Protein AF-A0A8J3Z1B3-F1 (afdb_monomer)

Sequence (85 aa):
MSVVDDWDTAAQAAEQRGDLHKAIELVGSVAECYSRDPYLHNAHLWHLDLLARAGRLDELASLGESDVHARRRLDRALRDMDRDT

Mean predicted aligned error: 4.18 Å

Radius of gyration: 13.56 Å; Cα contacts (8 Å, |Δi|>4): 89; chains: 1; bounding box: 28×25×43 Å

Solvent-accessible surface area (backbone atoms only — not comparable to full-atom values): 4680 Å² total; per-residue (Å²): 137,78,92,69,73,63,45,65,63,53,19,51,55,26,45,76,71,65,38,47,68,59,18,34,55,45,31,51,75,59,35,28,87,86,48,89,48,66,67,31,27,47,30,27,57,49,29,49,50,43,33,56,76,68,65,41,52,68,60,28,52,62,46,30,76,84,32,71,65,31,33,55,50,39,57,46,50,54,54,55,52,67,70,76,110

Organism: NCBI:txid175570

Foldseek 3Di:
DDPPPPLVVVLVVCVVVVVLVSNLVSLVVQADCPDPPVVNNVSVLVSLVSCLVVVVLVVLVVCVVPHVSSVVSSVVSVVVVVVVD

Nearest PDB structures (foldseek):
  4r7s-assembly1_A  TM=6.489E-01  e=1.490E+00  Parabacteroides merdae ATCC 43184
  2xev-assembly1_A  TM=6.826E-01  e=1.882E+00  Xanthomonas campestris
  6yos-assembly1_A  TM=3.143E-01  e=1.406E+00  Homo sapiens
  7d8p-assembly1_A  TM=3.195E-01  e=2.832E+00  Homo sapiens
  6tl3-assembly1_A-2  TM=3.069E-01  e=5.076E+00  Homo sapiens

Secondary structure (DSSP, 8-state):
------HHHHHHHHHHTT-HHHHHHHHHTT--TT-SSHHHHHHHHHHHHHHHHTT-HHHHHHHTTT-HHHHHHHHHHHHHHHHH-

pLDDT: mean 92.74, std 12.84, range [37.97, 98.62]

Structure (mmCIF, N/CA/C/O backbone):
data_AF-A0A8J3Z1B3-F1
#
_entry.id   AF-A0A8J3Z1B3-F1
#
loop_
_atom_site.group_PDB
_atom_site.id
_atom_site.type_symbol
_atom_site.label_atom_id
_atom_site.label_alt_id
_atom_site.label_comp_id
_atom_site.label_asym_id
_atom_site.label_entity_id
_atom_site.label_seq_id
_atom_site.pdbx_PDB_ins_code
_atom_site.Cartn_x
_atom_site.Cartn_y
_atom_site.Cartn_z
_atom_site.occupancy
_atom_site.B_iso_or_equiv
_atom_site.auth_seq_id
_atom_site.auth_comp_id
_atom_site.auth_asym_id
_atom_site.auth_atom_id
_atom_site.pdbx_PDB_model_num
ATOM 1 N N . MET A 1 1 ? 15.324 -3.024 -26.219 1.00 37.97 1 MET A N 1
ATOM 2 C CA . MET A 1 1 ? 14.306 -2.512 -25.280 1.00 37.97 1 MET A CA 1
ATOM 3 C C . MET A 1 1 ? 13.372 -3.660 -24.978 1.00 37.97 1 MET A C 1
ATOM 5 O O . MET A 1 1 ? 12.597 -4.026 -25.850 1.00 37.97 1 MET A O 1
ATOM 9 N N . SER A 1 2 ? 13.549 -4.313 -23.832 1.00 42.31 2 SER A N 1
ATOM 10 C CA . SER A 1 2 ? 12.627 -5.364 -23.404 1.00 42.31 2 SER A CA 1
ATOM 11 C C . SER A 1 2 ? 11.483 -4.697 -22.658 1.00 42.31 2 SER A C 1
ATOM 13 O O . SER A 1 2 ? 11.740 -3.880 -21.780 1.00 42.31 2 SER A O 1
ATOM 15 N N . VAL A 1 3 ? 10.253 -5.033 -23.034 1.00 46.44 3 VAL A N 1
ATOM 16 C CA . VAL A 1 3 ? 9.014 -4.704 -22.321 1.00 46.44 3 VAL A CA 1
ATOM 17 C C . VAL A 1 3 ? 8.984 -5.553 -21.046 1.00 46.44 3 VAL A C 1
ATOM 19 O O . VAL A 1 3 ? 8.318 -6.576 -20.972 1.00 46.44 3 VAL A O 1
ATOM 22 N N . VAL A 1 4 ? 9.844 -5.217 -20.091 1.00 50.06 4 VAL A N 1
ATOM 23 C CA . VAL A 1 4 ? 9.570 -5.469 -18.679 1.00 50.06 4 VAL A CA 1
ATOM 24 C C . VAL A 1 4 ? 9.085 -4.125 -18.183 1.00 50.06 4 VAL A C 1
ATOM 26 O O . VAL A 1 4 ? 9.851 -3.168 -18.115 1.00 50.06 4 VAL A O 1
ATOM 29 N N . ASP A 1 5 ? 7.767 -4.033 -18.078 1.00 59.25 5 ASP A N 1
ATOM 30 C CA . ASP A 1 5 ? 7.037 -2.810 -17.803 1.00 59.25 5 ASP A CA 1
ATOM 31 C C . ASP A 1 5 ? 7.645 -2.077 -16.604 1.00 59.25 5 ASP A C 1
ATOM 33 O O . ASP A 1 5 ? 7.961 -2.695 -15.586 1.00 59.25 5 ASP A O 1
ATOM 37 N N . ASP A 1 6 ? 7.822 -0.764 -16.751 1.00 84.69 6 ASP A N 1
ATOM 38 C CA . ASP A 1 6 ? 8.326 0.157 -15.726 1.00 84.69 6 ASP A CA 1
ATOM 39 C C . ASP A 1 6 ? 7.249 0.314 -14.637 1.00 84.69 6 ASP A C 1
ATOM 41 O O . ASP A 1 6 ? 6.536 1.319 -14.545 1.00 84.69 6 ASP A O 1
ATOM 45 N N . TRP A 1 7 ? 7.003 -0.782 -13.915 1.00 91.25 7 TRP A N 1
ATOM 46 C CA . TRP A 1 7 ? 5.897 -0.943 -12.979 1.00 91.25 7 TRP A CA 1
ATOM 47 C C . TRP A 1 7 ? 5.981 0.088 -11.857 1.00 91.25 7 TRP A C 1
ATOM 49 O O . TRP A 1 7 ? 4.943 0.536 -11.375 1.00 91.25 7 TRP A O 1
ATOM 59 N N . ASP A 1 8 ? 7.192 0.496 -11.472 1.00 93.00 8 ASP A N 1
ATOM 60 C CA . ASP A 1 8 ? 7.443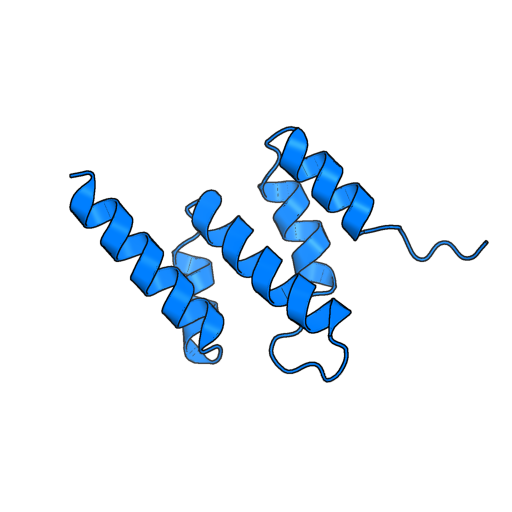 1.504 -10.452 1.00 93.00 8 ASP A CA 1
ATOM 61 C C . ASP A 1 8 ? 7.066 2.896 -10.956 1.00 93.00 8 ASP A C 1
ATOM 63 O O . ASP A 1 8 ? 6.342 3.604 -10.260 1.00 93.00 8 ASP A O 1
ATOM 67 N N . THR A 1 9 ? 7.435 3.270 -12.182 1.00 95.25 9 THR A N 1
ATOM 68 C CA . THR A 1 9 ? 6.986 4.520 -12.813 1.00 95.25 9 THR A CA 1
ATOM 69 C C . THR A 1 9 ? 5.467 4.543 -12.979 1.00 95.25 9 THR A C 1
ATOM 71 O O . THR A 1 9 ? 4.823 5.554 -12.685 1.00 95.25 9 THR A O 1
ATOM 74 N N . ALA A 1 10 ? 4.859 3.432 -13.402 1.00 95.88 10 ALA A N 1
ATOM 75 C CA . ALA A 1 10 ? 3.406 3.323 -13.522 1.00 95.88 10 ALA A CA 1
ATOM 76 C C . ALA A 1 10 ? 2.704 3.423 -12.154 1.00 95.88 10 ALA A C 1
ATOM 78 O O . ALA A 1 10 ? 1.702 4.131 -12.025 1.00 95.88 10 ALA A O 1
ATOM 79 N N . ALA A 1 11 ? 3.243 2.768 -11.125 1.00 97.06 11 ALA A N 1
ATOM 80 C CA . ALA A 1 11 ? 2.722 2.825 -9.764 1.00 97.06 11 ALA A CA 1
ATOM 81 C C . ALA A 1 11 ? 2.881 4.221 -9.148 1.00 97.06 11 ALA A C 1
ATOM 83 O O . ALA A 1 11 ? 1.933 4.731 -8.554 1.00 97.06 11 ALA A O 1
ATOM 84 N N . GLN A 1 12 ? 4.021 4.884 -9.361 1.00 96.81 12 GLN A N 1
ATOM 85 C CA . GLN A 1 12 ? 4.241 6.270 -8.941 1.00 96.81 12 GLN A CA 1
ATOM 86 C C . GLN A 1 12 ? 3.250 7.213 -9.625 1.00 96.81 12 GLN A C 1
ATOM 88 O O . GLN A 1 12 ? 2.671 8.080 -8.974 1.00 96.81 12 GLN A O 1
ATOM 93 N N . ALA A 1 13 ? 3.013 7.037 -10.927 1.00 97.62 13 ALA A N 1
ATOM 94 C CA . ALA A 1 13 ? 2.042 7.843 -11.658 1.00 97.62 13 ALA A CA 1
ATOM 95 C C . ALA A 1 13 ? 0.608 7.632 -11.141 1.00 97.62 13 ALA A C 1
ATOM 97 O O . ALA A 1 13 ? -0.152 8.597 -11.045 1.00 97.62 13 ALA A O 1
ATOM 98 N N . ALA A 1 14 ? 0.232 6.396 -10.796 1.00 97.94 14 ALA A N 1
ATOM 99 C CA . ALA A 1 14 ? -1.057 6.095 -10.177 1.00 97.94 14 ALA A CA 1
ATOM 100 C C . ALA A 1 14 ? -1.179 6.746 -8.790 1.00 97.94 14 ALA A C 1
ATOM 102 O O . ALA A 1 14 ? -2.152 7.451 -8.521 1.00 97.94 14 ALA A O 1
ATOM 103 N N . GLU A 1 15 ? -0.151 6.604 -7.951 1.00 97.44 15 GLU A N 1
ATOM 104 C CA . GLU A 1 15 ? -0.107 7.194 -6.615 1.00 97.44 15 GLU A CA 1
ATOM 105 C C . GLU A 1 15 ? -0.221 8.726 -6.656 1.00 97.44 15 GLU A C 1
ATOM 107 O O . GLU A 1 15 ? -1.031 9.303 -5.931 1.00 97.44 15 GLU A O 1
ATOM 112 N N . GLN A 1 16 ? 0.522 9.394 -7.545 1.00 97.25 16 GLN A N 1
ATOM 113 C CA . GLN A 1 16 ? 0.473 10.854 -7.720 1.00 97.25 16 GLN A CA 1
ATOM 114 C C . GLN A 1 16 ? -0.908 11.358 -8.154 1.00 97.25 16 GLN A C 1
ATOM 116 O O . GLN A 1 16 ? -1.284 12.486 -7.840 1.00 97.25 16 GLN A O 1
ATOM 121 N N . ARG A 1 17 ? -1.675 10.530 -8.871 1.00 97.62 17 ARG A N 1
ATOM 122 C CA . ARG A 1 17 ? -3.057 10.832 -9.274 1.00 97.62 17 ARG A CA 1
ATOM 123 C C . ARG A 1 17 ? -4.082 10.509 -8.184 1.00 97.62 17 ARG A C 1
ATOM 125 O O . ARG A 1 17 ? -5.262 10.782 -8.381 1.00 97.62 17 ARG A O 1
ATOM 132 N N . GLY A 1 18 ? -3.653 9.934 -7.061 1.00 97.25 18 GLY A N 1
ATOM 133 C CA . GLY A 1 18 ? -4.530 9.458 -5.993 1.00 97.25 18 GLY A CA 1
ATOM 134 C C . GLY A 1 18 ? -5.195 8.110 -6.284 1.00 97.25 18 GLY A C 1
ATOM 135 O O . GLY A 1 18 ? -6.038 7.676 -5.503 1.00 97.25 18 GLY A O 1
ATOM 136 N N . ASP A 1 19 ? -4.817 7.421 -7.366 1.00 98.12 19 ASP A N 1
ATOM 137 C CA . ASP A 1 19 ? -5.311 6.079 -7.682 1.00 98.12 19 ASP A CA 1
ATOM 138 C C . ASP A 1 19 ? -4.531 5.030 -6.881 1.00 98.12 19 ASP A C 1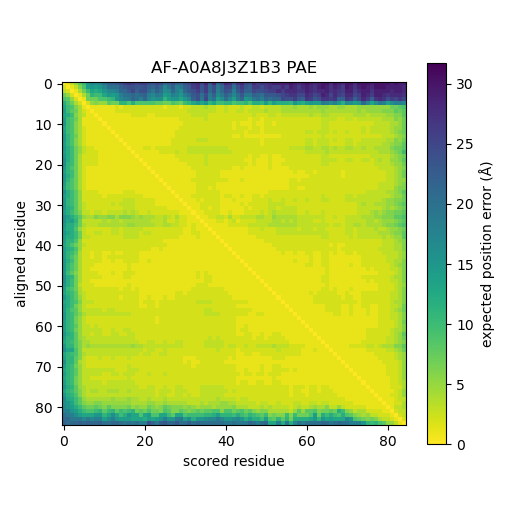
ATOM 140 O O . ASP A 1 19 ? -3.677 4.294 -7.385 1.00 98.12 19 ASP A O 1
ATOM 144 N N . LEU A 1 20 ? -4.810 5.003 -5.577 1.00 97.88 20 LEU A N 1
ATOM 145 C CA . LEU A 1 20 ? -4.157 4.082 -4.654 1.00 97.88 20 LEU A CA 1
ATOM 146 C C . LEU A 1 20 ? -4.476 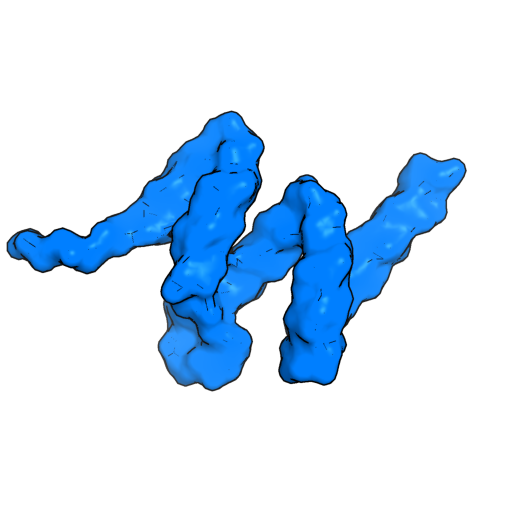2.625 -4.995 1.00 97.88 20 LEU A C 1
ATOM 148 O O . LEU A 1 20 ? -3.617 1.772 -4.812 1.00 97.88 20 LEU A O 1
ATOM 152 N N . HIS A 1 21 ? -5.666 2.325 -5.527 1.00 97.94 21 HIS A N 1
ATOM 153 C CA . HIS A 1 21 ? -6.018 0.962 -5.926 1.00 97.94 21 HIS A CA 1
ATOM 154 C C . HIS A 1 21 ? -5.090 0.456 -7.032 1.00 97.94 21 HIS A C 1
ATOM 156 O O . HIS A 1 21 ? -4.519 -0.629 -6.902 1.00 97.94 21 HIS A O 1
ATOM 162 N N . LYS A 1 22 ? -4.877 1.266 -8.078 1.00 97.88 22 LYS A N 1
ATOM 163 C CA . LYS A 1 22 ? -3.979 0.887 -9.166 1.00 97.88 22 LYS A CA 1
ATOM 164 C C . LYS A 1 22 ? -2.525 0.802 -8.714 1.00 97.88 22 LYS A C 1
ATOM 166 O O . LYS A 1 22 ? -1.823 -0.123 -9.117 1.00 97.88 22 LYS A O 1
ATOM 171 N N . ALA A 1 23 ? -2.081 1.727 -7.862 1.00 98.31 23 ALA A N 1
ATOM 172 C CA . ALA A 1 23 ? -0.745 1.664 -7.277 1.00 98.31 23 ALA A CA 1
ATOM 173 C C . ALA A 1 23 ? -0.551 0.362 -6.475 1.00 98.31 23 ALA A C 1
ATOM 175 O O . ALA A 1 23 ? 0.443 -0.330 -6.669 1.00 98.31 23 ALA A O 1
ATOM 176 N N . ILE A 1 24 ? -1.526 -0.024 -5.644 1.00 98.44 24 ILE A N 1
ATOM 177 C CA . ILE A 1 24 ? -1.486 -1.272 -4.868 1.00 98.44 24 ILE A CA 1
ATOM 178 C C . ILE A 1 24 ? -1.363 -2.493 -5.782 1.00 98.44 24 ILE A C 1
ATOM 180 O O . ILE A 1 24 ? -0.514 -3.342 -5.533 1.00 98.44 24 ILE A O 1
ATOM 184 N N . GLU A 1 25 ? -2.173 -2.577 -6.841 1.00 97.94 25 GLU A N 1
ATOM 185 C CA . GLU A 1 25 ? -2.130 -3.695 -7.793 1.00 97.94 25 GLU A CA 1
ATOM 186 C C . GLU A 1 25 ? -0.746 -3.828 -8.448 1.00 97.94 25 GLU A C 1
ATOM 188 O O . GLU A 1 25 ? -0.171 -4.917 -8.487 1.00 97.94 25 GLU A O 1
ATOM 193 N N . LEU A 1 26 ? -0.190 -2.711 -8.927 1.00 97.75 26 LEU A N 1
ATOM 194 C CA . LEU A 1 26 ? 1.095 -2.690 -9.624 1.00 97.75 26 LEU A CA 1
ATOM 195 C C . LEU A 1 26 ? 2.251 -3.071 -8.694 1.00 97.75 26 LEU A C 1
ATOM 197 O O . LEU A 1 26 ? 3.012 -3.982 -9.013 1.00 97.75 26 LEU A O 1
ATOM 201 N N . VAL A 1 27 ? 2.361 -2.426 -7.529 1.00 97.88 27 VAL A N 1
ATOM 202 C CA . VAL A 1 27 ? 3.449 -2.699 -6.576 1.00 97.88 27 VAL A CA 1
ATOM 203 C C . VAL A 1 27 ? 3.303 -4.097 -5.967 1.00 97.88 27 VAL A C 1
ATOM 205 O O . VAL A 1 27 ? 4.285 -4.824 -5.833 1.00 97.88 27 VAL A O 1
ATOM 208 N N . GLY A 1 28 ? 2.076 -4.511 -5.638 1.00 96.75 28 GLY A N 1
ATOM 209 C CA . GLY A 1 28 ? 1.786 -5.827 -5.066 1.00 96.75 28 GLY A CA 1
ATOM 210 C C . GLY A 1 28 ? 2.170 -6.989 -5.986 1.00 96.75 28 GLY A C 1
ATOM 211 O O . GLY A 1 28 ? 2.528 -8.054 -5.494 1.00 96.75 28 GLY A O 1
ATOM 212 N N . SER A 1 29 ? 2.165 -6.778 -7.307 1.00 96.38 29 SER A N 1
ATOM 213 C CA . SER A 1 29 ? 2.528 -7.810 -8.291 1.00 96.38 29 SER A CA 1
ATOM 214 C C . SER A 1 29 ? 4.008 -8.217 -8.270 1.00 96.38 29 SER A C 1
ATOM 2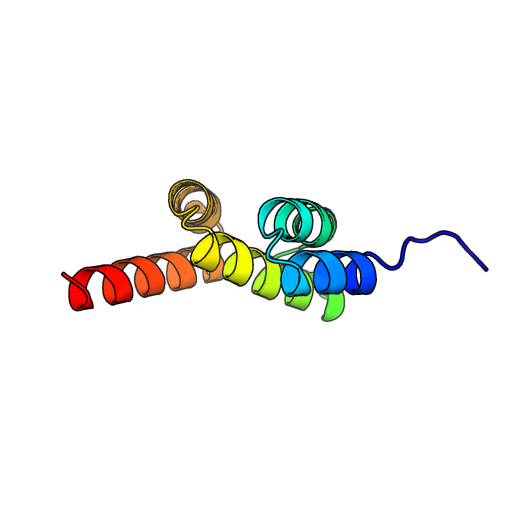16 O O . SER A 1 29 ? 4.342 -9.315 -8.714 1.00 96.38 29 SER A O 1
ATOM 218 N N . VAL A 1 30 ? 4.883 -7.360 -7.735 1.00 96.12 30 VAL A N 1
ATOM 219 C CA . VAL A 1 30 ? 6.337 -7.591 -7.645 1.00 96.12 30 VAL A CA 1
ATOM 220 C C . VAL A 1 30 ? 6.853 -7.638 -6.202 1.00 96.12 30 VAL A C 1
ATOM 222 O O . VAL A 1 30 ? 8.014 -7.956 -5.960 1.00 96.12 30 VAL A O 1
ATOM 225 N N . ALA A 1 31 ? 6.013 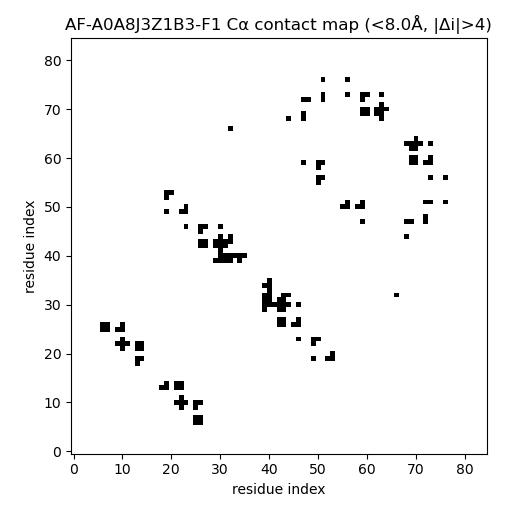-7.277 -5.234 1.00 96.06 31 ALA A N 1
ATOM 226 C CA . ALA A 1 31 ? 6.381 -7.158 -3.834 1.00 96.06 31 ALA A CA 1
ATOM 227 C C . ALA A 1 31 ? 6.739 -8.512 -3.207 1.00 96.06 31 ALA A C 1
ATOM 229 O O . ALA A 1 31 ? 5.924 -9.432 -3.167 1.00 96.06 31 ALA A O 1
ATOM 230 N N . GLU A 1 32 ? 7.918 -8.593 -2.588 1.00 96.25 32 GLU A N 1
ATOM 231 C CA . GLU A 1 32 ? 8.364 -9.788 -1.872 1.00 96.25 32 GLU A CA 1
ATOM 232 C C . GLU A 1 32 ? 8.918 -9.454 -0.478 1.00 96.25 32 GLU A C 1
ATOM 234 O O . GLU A 1 32 ? 9.943 -8.787 -0.333 1.00 96.25 32 GLU A O 1
ATOM 239 N N . CYS A 1 33 ? 8.275 -9.978 0.572 1.00 95.62 33 CYS A N 1
ATOM 240 C CA . CYS A 1 33 ? 8.637 -9.689 1.965 1.00 95.62 33 CYS A CA 1
ATOM 241 C C . CYS A 1 33 ? 10.083 -10.072 2.321 1.00 95.62 33 CYS A C 1
ATOM 243 O O . CYS A 1 33 ? 10.805 -9.271 2.906 1.00 95.62 33 CYS A O 1
ATOM 245 N N . TYR A 1 34 ? 10.532 -11.277 1.964 1.00 92.19 34 TYR A N 1
ATOM 246 C CA . TYR A 1 34 ? 11.857 -11.795 2.343 1.00 92.19 34 TYR A CA 1
ATOM 247 C C . TYR A 1 34 ? 12.819 -11.924 1.157 1.00 92.19 34 TYR A C 1
ATOM 249 O O . TYR A 1 34 ? 13.707 -12.782 1.162 1.00 92.19 34 TYR A O 1
ATOM 257 N N . SER A 1 35 ? 12.650 -11.085 0.131 1.00 94.19 35 SER A N 1
ATOM 258 C CA . SER A 1 35 ? 13.538 -11.112 -1.027 1.00 94.19 35 SER A CA 1
ATOM 259 C C . SER A 1 35 ? 14.957 -10.694 -0.659 1.00 94.19 35 SER A C 1
ATOM 261 O O . SER A 1 35 ? 15.179 -9.794 0.152 1.00 94.19 35 SER A O 1
ATOM 263 N N . ARG A 1 36 ? 15.939 -11.336 -1.297 1.00 96.25 36 ARG A N 1
ATOM 264 C CA . ARG A 1 36 ? 17.332 -10.863 -1.269 1.00 96.25 36 ARG A CA 1
ATOM 265 C C . ARG A 1 36 ? 17.555 -9.706 -2.235 1.00 96.25 36 ARG A C 1
ATOM 267 O O . ARG A 1 36 ? 18.580 -9.038 -2.130 1.00 96.25 36 ARG A O 1
ATOM 274 N N . ASP A 1 37 ? 16.625 -9.498 -3.165 1.00 96.31 37 ASP A N 1
ATOM 275 C CA . ASP A 1 37 ? 16.629 -8.335 -4.030 1.00 96.31 37 ASP A CA 1
ATOM 276 C C . ASP A 1 37 ? 16.091 -7.121 -3.247 1.00 96.31 37 ASP A C 1
ATOM 278 O O . ASP A 1 37 ? 14.917 -7.111 -2.853 1.00 96.31 37 ASP A O 1
ATOM 282 N N . PRO A 1 38 ? 16.923 -6.091 -2.997 1.00 94.44 38 PRO A N 1
ATOM 283 C CA . PRO A 1 38 ? 16.480 -4.904 -2.279 1.00 94.44 38 PRO A CA 1
ATOM 284 C C . PRO A 1 38 ? 15.354 -4.161 -3.007 1.00 94.44 38 PRO A C 1
ATOM 286 O O . PRO A 1 38 ? 14.561 -3.491 -2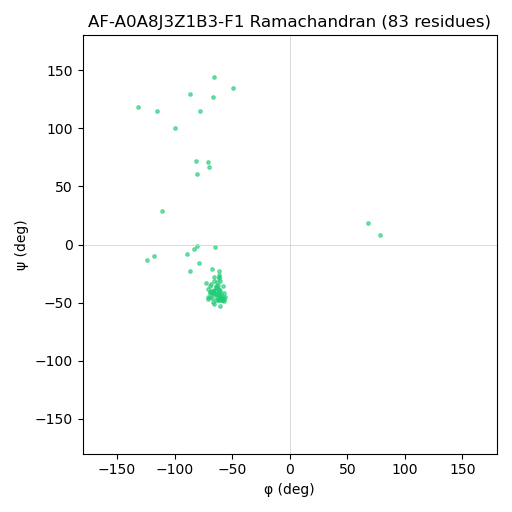.353 1.00 94.44 38 PRO A O 1
ATOM 289 N N . TYR A 1 39 ? 15.250 -4.274 -4.332 1.00 94.31 39 TYR A N 1
ATOM 290 C CA . TYR A 1 39 ? 14.196 -3.627 -5.105 1.00 94.31 39 TYR A CA 1
ATOM 291 C C . TYR A 1 39 ? 12.827 -4.266 -4.832 1.00 94.31 39 TYR A C 1
ATOM 293 O O . TYR A 1 39 ? 11.873 -3.552 -4.523 1.00 94.31 39 TYR A O 1
ATOM 301 N N . LEU A 1 40 ? 12.748 -5.601 -4.821 1.00 95.69 40 LEU A N 1
ATOM 302 C CA . LEU A 1 40 ? 11.509 -6.333 -4.518 1.00 95.69 40 LEU A CA 1
ATOM 303 C C . LEU A 1 40 ? 11.103 -6.202 -3.043 1.00 95.69 40 LEU A C 1
ATOM 305 O O . LEU A 1 40 ? 9.916 -6.073 -2.728 1.00 95.69 40 LEU A O 1
ATOM 309 N N . HIS A 1 41 ? 12.081 -6.163 -2.130 1.00 97.19 41 HIS A N 1
ATOM 310 C CA . HIS A 1 41 ? 11.807 -5.888 -0.718 1.00 97.19 41 HIS A CA 1
ATOM 311 C C . HIS A 1 41 ? 11.305 -4.451 -0.499 1.00 97.19 41 HIS A C 1
ATOM 313 O O . HIS A 1 41 ? 10.355 -4.228 0.251 1.00 97.19 41 HIS A O 1
ATOM 319 N N . ASN A 1 42 ? 11.878 -3.461 -1.188 1.00 97.19 42 ASN A N 1
ATOM 320 C CA . ASN A 1 42 ? 11.386 -2.084 -1.117 1.00 97.19 42 ASN A CA 1
ATOM 321 C C . ASN A 1 42 ? 9.979 -1.948 -1.712 1.00 97.19 42 ASN A C 1
ATOM 323 O O . ASN A 1 42 ? 9.145 -1.255 -1.128 1.00 97.19 42 ASN A O 1
ATOM 327 N N . ALA A 1 43 ? 9.689 -2.644 -2.817 1.00 97.62 43 ALA A N 1
ATOM 328 C CA . ALA A 1 43 ? 8.339 -2.729 -3.368 1.00 97.62 43 ALA A CA 1
ATOM 329 C C . ALA A 1 43 ? 7.356 -3.279 -2.325 1.00 97.62 43 ALA A C 1
ATOM 331 O O . ALA A 1 43 ? 6.276 -2.732 -2.134 1.00 97.62 43 ALA A O 1
ATOM 332 N N . HIS A 1 44 ? 7.758 -4.294 -1.560 1.00 98.19 44 HIS A N 1
ATOM 333 C CA . HIS A 1 44 ? 6.943 -4.809 -0.468 1.00 98.19 44 HIS A CA 1
ATOM 334 C C . HIS A 1 44 ? 6.659 -3.769 0.625 1.00 98.19 44 HIS A C 1
ATOM 336 O O . HIS A 1 44 ? 5.501 -3.582 0.999 1.00 98.19 44 HIS A O 1
ATOM 342 N N . LEU A 1 45 ? 7.667 -3.032 1.095 1.00 98.31 45 LEU A N 1
ATOM 343 C CA . LEU A 1 45 ? 7.446 -1.968 2.082 1.00 98.31 45 LEU A CA 1
ATOM 344 C C . LEU A 1 45 ? 6.519 -0.864 1.547 1.00 98.31 45 LEU A C 1
ATOM 346 O O . LEU A 1 45 ? 5.665 -0.365 2.284 1.00 98.31 45 LEU A O 1
ATOM 350 N N . TRP A 1 46 ? 6.654 -0.518 0.266 1.00 98.19 46 TRP A N 1
ATOM 351 C CA . TRP A 1 46 ? 5.785 0.448 -0.404 1.00 98.19 46 TRP A CA 1
ATOM 352 C C . TRP A 1 46 ? 4.347 -0.065 -0.543 1.00 98.19 46 TRP A C 1
ATOM 354 O O . TRP A 1 46 ? 3.404 0.661 -0.239 1.00 98.19 46 TRP A O 1
ATOM 364 N N . HIS A 1 47 ? 4.158 -1.335 -0.899 1.00 98.62 47 HIS A N 1
ATOM 365 C CA . HIS A 1 47 ? 2.839 -1.960 -0.966 1.00 98.62 47 HIS A CA 1
ATOM 366 C C . HIS A 1 47 ? 2.092 -1.859 0.374 1.00 98.62 47 HIS A C 1
ATOM 368 O O . HIS A 1 47 ? 0.934 -1.444 0.411 1.00 98.62 47 HIS A O 1
ATOM 374 N N . LEU A 1 48 ? 2.767 -2.144 1.494 1.00 98.56 48 LEU A N 1
ATOM 375 C CA . LEU A 1 48 ? 2.175 -2.012 2.830 1.00 98.56 48 LEU A CA 1
ATOM 376 C C . LEU A 1 48 ? 1.814 -0.558 3.181 1.00 98.56 48 LEU A C 1
ATOM 378 O O . LEU A 1 48 ? 0.805 -0.313 3.845 1.00 98.56 48 LEU A O 1
ATOM 382 N N . ASP A 1 49 ? 2.624 0.411 2.745 1.00 98.19 49 ASP A N 1
ATOM 383 C CA . ASP A 1 49 ? 2.326 1.841 2.891 1.00 98.19 49 ASP A CA 1
ATOM 384 C C . ASP A 1 49 ? 1.045 2.240 2.155 1.00 98.19 49 ASP A C 1
ATOM 386 O O . ASP A 1 49 ? 0.168 2.884 2.739 1.00 98.19 49 ASP A O 1
ATOM 390 N N . LEU A 1 50 ? 0.909 1.790 0.907 1.00 98.38 50 LEU A N 1
ATOM 391 C CA . LEU A 1 50 ? -0.264 2.048 0.084 1.00 98.38 50 LEU A CA 1
ATOM 392 C C . LEU A 1 50 ? -1.529 1.415 0.678 1.00 98.38 50 LEU A C 1
ATOM 394 O O . LEU A 1 50 ? -2.560 2.084 0.740 1.00 98.38 50 LEU A O 1
ATOM 398 N N . LEU A 1 51 ? -1.454 0.173 1.177 1.00 98.44 51 LEU A N 1
ATOM 399 C CA . LEU A 1 51 ? -2.579 -0.474 1.867 1.00 98.44 51 LEU A CA 1
ATOM 400 C C . LEU A 1 51 ? -3.039 0.339 3.083 1.00 98.44 51 LEU A C 1
ATOM 402 O O . LEU A 1 51 ? -4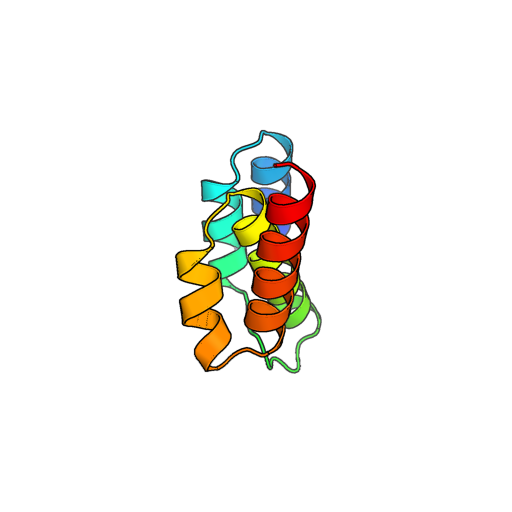.238 0.566 3.252 1.00 98.44 51 LEU A O 1
ATOM 406 N N . ALA A 1 52 ? -2.099 0.822 3.901 1.00 97.38 52 ALA A N 1
ATOM 407 C CA . ALA A 1 52 ? -2.419 1.630 5.074 1.00 97.38 52 ALA A CA 1
ATOM 408 C C . ALA A 1 52 ? -3.089 2.957 4.687 1.00 97.38 52 ALA A C 1
ATOM 410 O O . ALA A 1 52 ? -4.110 3.321 5.264 1.00 97.38 52 ALA A O 1
ATOM 411 N N . ARG A 1 53 ? -2.555 3.661 3.680 1.00 95.94 53 ARG A N 1
ATOM 412 C CA . ARG A 1 53 ? -3.120 4.930 3.184 1.00 95.94 53 ARG A CA 1
ATOM 413 C C . ARG A 1 53 ? -4.488 4.763 2.535 1.00 95.94 53 ARG A C 1
ATOM 415 O O . ARG A 1 53 ? -5.310 5.668 2.619 1.00 95.94 53 ARG A O 1
ATOM 422 N N . ALA A 1 54 ? -4.734 3.616 1.908 1.00 97.00 54 ALA A N 1
ATOM 423 C CA . ALA A 1 54 ? -6.031 3.264 1.343 1.00 97.00 54 ALA A CA 1
ATOM 424 C C . ALA A 1 54 ? -7.031 2.737 2.392 1.00 97.00 54 ALA A C 1
ATOM 426 O O . ALA A 1 54 ? -8.150 2.385 2.028 1.00 97.00 54 ALA A O 1
ATOM 427 N N . GLY A 1 55 ? -6.644 2.631 3.671 1.00 96.25 55 GLY A N 1
ATOM 428 C CA . GLY A 1 55 ? -7.500 2.086 4.728 1.00 96.25 55 GLY A CA 1
ATOM 429 C C . GLY A 1 55 ? -7.786 0.585 4.595 1.00 96.25 55 GLY A C 1
ATOM 430 O O . GLY A 1 55 ? -8.728 0.086 5.205 1.00 96.25 55 GLY A O 1
ATOM 431 N N . ARG A 1 56 ? -6.989 -0.162 3.817 1.00 97.88 56 ARG A N 1
ATOM 432 C CA . ARG A 1 56 ? -7.156 -1.611 3.589 1.00 97.88 56 ARG A CA 1
ATOM 433 C C . ARG A 1 56 ? -6.566 -2.420 4.750 1.00 97.88 56 ARG A C 1
ATOM 435 O O . ARG A 1 56 ? -5.614 -3.183 4.592 1.00 97.88 56 ARG A O 1
ATOM 442 N N . LEU A 1 57 ? -7.114 -2.205 5.945 1.00 97.75 57 LEU A N 1
ATOM 443 C CA . LEU A 1 57 ? -6.605 -2.775 7.196 1.00 97.75 57 LEU A CA 1
ATOM 444 C C . LEU A 1 57 ? -6.794 -4.290 7.281 1.00 97.75 57 LEU A C 1
ATOM 446 O O . LEU A 1 57 ? -5.919 -4.964 7.817 1.00 97.75 57 LEU A O 1
ATOM 450 N N . ASP A 1 58 ? -7.873 -4.827 6.710 1.00 98.00 58 ASP A N 1
ATOM 451 C CA . ASP A 1 58 ? -8.122 -6.273 6.678 1.00 98.00 58 ASP A CA 1
ATOM 452 C C . ASP A 1 58 ? -7.013 -7.016 5.921 1.00 98.00 58 ASP A C 1
ATOM 454 O O . ASP A 1 58 ? -6.526 -8.050 6.369 1.00 98.00 58 ASP A O 1
ATOM 458 N N . GLU A 1 59 ? -6.525 -6.445 4.820 1.00 97.81 59 GLU A N 1
ATOM 459 C CA . GLU A 1 59 ? -5.418 -7.028 4.055 1.00 97.81 59 GLU A CA 1
ATOM 460 C C . GLU A 1 59 ? -4.087 -6.932 4.791 1.00 97.81 59 GLU A C 1
ATOM 462 O O . GLU A 1 59 ? -3.311 -7.888 4.785 1.00 97.81 59 GLU A O 1
ATOM 467 N N . LEU A 1 60 ? -3.833 -5.818 5.485 1.00 98.00 60 LEU A N 1
ATOM 468 C CA . LEU A 1 60 ? -2.684 -5.723 6.386 1.00 98.00 60 LEU A CA 1
ATOM 469 C C . LEU A 1 60 ? -2.778 -6.736 7.535 1.00 98.00 60 LEU A C 1
ATOM 471 O O . LEU A 1 60 ? -1.751 -7.264 7.959 1.00 98.00 60 LEU A O 1
ATOM 475 N N . ALA A 1 61 ? -3.983 -7.025 8.032 1.00 98.12 61 ALA A N 1
ATOM 476 C CA . ALA A 1 61 ? -4.204 -8.022 9.073 1.00 98.12 61 ALA A CA 1
ATOM 477 C C . ALA A 1 61 ? -3.920 -9.438 8.569 1.00 98.12 61 ALA A C 1
ATOM 479 O O . ALA A 1 61 ? -3.182 -10.158 9.242 1.00 98.12 61 ALA A O 1
ATOM 480 N N . SER A 1 62 ? -4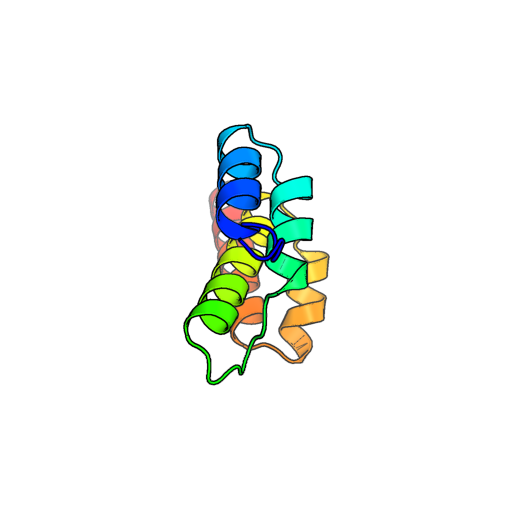.425 -9.796 7.383 1.00 98.12 62 SER A N 1
ATOM 481 C CA . SER A 1 62 ? -4.152 -11.089 6.747 1.00 98.12 62 SER A CA 1
ATOM 482 C C . SER A 1 62 ? -2.664 -11.275 6.449 1.00 98.12 62 SER A C 1
ATOM 484 O O . SER A 1 62 ? -2.084 -12.289 6.825 1.00 98.12 62 SER A O 1
ATOM 486 N N . LEU A 1 63 ? -2.002 -10.282 5.842 1.00 97.19 63 LEU A N 1
ATOM 487 C CA . LEU A 1 63 ? -0.552 -10.335 5.614 1.00 97.19 63 LEU A CA 1
ATOM 488 C C . LEU A 1 63 ? 0.214 -10.430 6.942 1.00 97.19 63 LEU A C 1
ATOM 490 O O . LEU A 1 63 ? 1.157 -11.211 7.076 1.00 97.19 63 LEU A O 1
ATOM 494 N N . GLY A 1 64 ? -0.241 -9.690 7.953 1.00 97.50 64 GLY A N 1
ATOM 495 C CA . GLY A 1 64 ? 0.339 -9.633 9.290 1.00 97.50 64 GLY A CA 1
ATOM 496 C C . GLY A 1 64 ? 0.273 -10.930 10.101 1.00 97.50 64 GLY A C 1
ATOM 497 O O . GLY A 1 64 ? 0.747 -10.940 11.241 1.00 97.50 64 GLY A O 1
ATOM 498 N N . GLU A 1 65 ? -0.329 -12.001 9.581 1.00 97.69 65 GLU A N 1
ATOM 499 C CA . GLU A 1 65 ? -0.239 -13.348 10.161 1.00 97.69 65 GLU A CA 1
ATOM 500 C C . GLU A 1 65 ? 1.143 -13.976 9.939 1.00 97.69 65 GLU A C 1
ATOM 502 O O . GLU A 1 65 ? 1.642 -14.691 10.808 1.00 97.69 65 GLU A O 1
ATOM 507 N N . SER A 1 66 ? 1.788 -13.669 8.809 1.00 95.69 66 SER A N 1
ATOM 508 C CA . SER A 1 66 ? 3.099 -14.217 8.430 1.00 95.69 66 SER A CA 1
ATOM 509 C C . SER A 1 66 ? 4.170 -13.161 8.152 1.00 95.69 66 SER A C 1
ATOM 511 O O . SER A 1 66 ? 5.349 -13.498 8.075 1.00 95.69 66 SER A O 1
ATOM 513 N N . ASP A 1 67 ? 3.781 -11.895 8.007 1.00 97.12 67 ASP A N 1
ATOM 514 C CA . ASP A 1 67 ? 4.673 -10.778 7.711 1.00 97.12 67 ASP A CA 1
ATOM 515 C C . ASP A 1 67 ? 4.707 -9.760 8.868 1.00 97.12 67 ASP A C 1
ATOM 517 O O . ASP A 1 67 ? 3.740 -9.060 9.187 1.00 97.12 67 ASP A O 1
ATOM 521 N N . VAL A 1 68 ? 5.880 -9.646 9.495 1.00 97.25 68 VAL A N 1
ATOM 522 C CA . VAL A 1 68 ? 6.114 -8.718 10.608 1.00 97.25 68 VAL A CA 1
ATOM 523 C C . VAL A 1 68 ? 6.017 -7.246 10.186 1.00 97.25 68 VAL A C 1
ATOM 525 O O . VAL A 1 68 ? 5.678 -6.395 11.014 1.00 97.25 68 VAL A O 1
ATOM 528 N N . HIS A 1 69 ? 6.303 -6.917 8.926 1.00 98.06 69 HIS A N 1
ATOM 529 C CA . HIS A 1 69 ? 6.190 -5.561 8.401 1.00 98.06 69 HIS A CA 1
ATOM 530 C C . HIS A 1 69 ? 4.722 -5.163 8.272 1.00 98.06 69 HIS A C 1
ATOM 532 O O . HIS A 1 69 ? 4.349 -4.103 8.786 1.00 98.06 69 HIS A O 1
ATOM 538 N N . ALA A 1 70 ? 3.879 -6.028 7.699 1.00 98.12 70 ALA A N 1
ATOM 539 C CA . ALA A 1 70 ? 2.436 -5.813 7.633 1.00 98.12 70 ALA A CA 1
ATOM 540 C C . ALA A 1 70 ? 1.820 -5.629 9.024 1.00 98.12 70 ALA A C 1
ATOM 542 O O . ALA A 1 70 ? 1.116 -4.643 9.255 1.00 98.12 70 ALA A O 1
ATOM 543 N N . ARG A 1 71 ? 2.170 -6.492 9.992 1.00 98.25 71 ARG A N 1
ATOM 544 C CA . ARG A 1 71 ? 1.698 -6.363 11.383 1.00 98.25 71 ARG A CA 1
ATOM 545 C C . ARG A 1 71 ? 2.060 -5.006 11.987 1.00 98.25 71 ARG A C 1
ATOM 547 O O . ARG A 1 71 ? 1.202 -4.319 12.531 1.00 98.25 71 ARG A O 1
ATOM 554 N N . ARG A 1 72 ? 3.320 -4.579 11.851 1.00 97.88 72 ARG A N 1
ATOM 555 C CA . ARG A 1 72 ? 3.779 -3.271 12.355 1.00 97.88 72 ARG A CA 1
ATOM 556 C C . ARG A 1 72 ? 3.067 -2.105 11.673 1.00 97.88 72 ARG A C 1
ATOM 558 O O . ARG A 1 72 ? 2.830 -1.080 12.316 1.00 97.88 72 ARG A O 1
ATOM 565 N N . ARG A 1 73 ? 2.770 -2.228 10.376 1.00 97.56 73 ARG A N 1
ATOM 566 C CA . ARG A 1 73 ? 2.064 -1.198 9.608 1.00 97.56 73 ARG A CA 1
ATOM 567 C C . ARG A 1 73 ? 0.605 -1.085 10.056 1.00 97.56 73 ARG A C 1
ATOM 569 O O . ARG A 1 73 ? 0.148 0.040 10.242 1.00 97.56 73 ARG A O 1
ATOM 576 N N . LEU A 1 74 ? -0.062 -2.216 10.298 1.00 98.06 74 LEU A N 1
ATOM 577 C CA . LEU A 1 74 ? -1.413 -2.284 10.860 1.00 98.06 74 LEU A CA 1
ATOM 578 C C . LEU A 1 74 ? -1.477 -1.649 12.250 1.00 98.06 74 LEU A C 1
ATOM 580 O O . LEU A 1 74 ? -2.273 -0.743 12.468 1.00 98.06 74 LEU A O 1
ATOM 584 N N . ASP A 1 75 ? -0.603 -2.069 13.168 1.00 97.81 75 ASP A N 1
ATOM 585 C CA . ASP A 1 75 ? -0.586 -1.551 14.541 1.00 97.81 75 ASP A CA 1
ATOM 586 C C . ASP A 1 75 ? -0.394 -0.030 14.571 1.00 97.81 75 ASP A C 1
ATOM 588 O O . ASP A 1 75 ? -0.954 0.663 15.419 1.00 97.81 75 ASP A O 1
ATOM 592 N N . ARG A 1 76 ? 0.413 0.507 13.648 1.00 96.38 76 ARG A N 1
ATOM 593 C CA . ARG A 1 76 ? 0.580 1.955 13.489 1.00 96.38 76 ARG A CA 1
ATOM 594 C C . ARG A 1 76 ? -0.705 2.610 12.988 1.00 96.38 76 ARG A C 1
ATOM 596 O O . ARG A 1 76 ? -1.134 3.578 13.597 1.00 96.38 76 ARG A O 1
ATOM 603 N N . ALA A 1 77 ? -1.309 2.078 11.926 1.00 94.94 77 ALA A N 1
ATOM 604 C CA . ALA A 1 77 ? -2.530 2.640 11.354 1.00 94.94 77 ALA A CA 1
ATOM 605 C C . ALA A 1 77 ? -3.681 2.673 12.374 1.00 94.94 77 ALA A C 1
ATOM 607 O O . ALA A 1 77 ? -4.355 3.689 12.497 1.0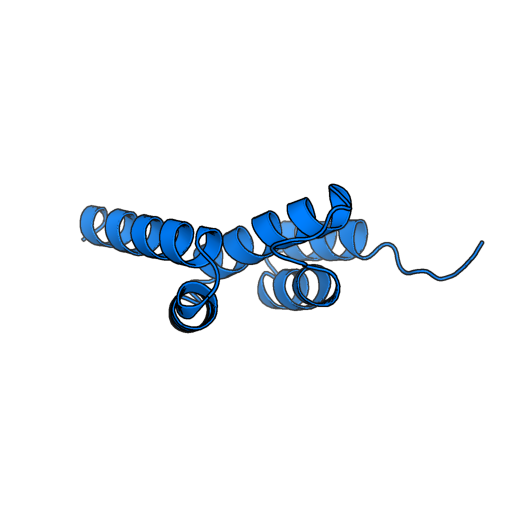0 94.94 77 ALA A O 1
ATOM 608 N N . LEU A 1 78 ? -3.851 1.605 13.161 1.00 95.56 78 LEU A N 1
ATOM 609 C CA . LEU A 1 78 ? -4.843 1.548 14.241 1.00 95.56 78 LEU A CA 1
ATOM 610 C C . LEU A 1 78 ? -4.584 2.615 15.313 1.00 95.56 78 LEU A C 1
ATOM 612 O O . LEU A 1 78 ? -5.496 3.341 15.690 1.00 95.56 78 LEU A O 1
ATOM 616 N N . ARG A 1 79 ? -3.329 2.769 15.757 1.00 94.94 79 ARG A N 1
ATOM 617 C CA . ARG A 1 79 ? -2.963 3.799 16.745 1.00 94.94 79 ARG A CA 1
ATOM 618 C C . ARG A 1 79 ? -3.169 5.222 16.243 1.00 94.94 79 ARG A C 1
ATOM 620 O O . ARG A 1 79 ? -3.471 6.092 17.053 1.00 94.94 79 ARG A O 1
ATOM 627 N N . ASP A 1 80 ? -2.914 5.472 14.963 1.00 91.62 80 ASP A N 1
ATOM 628 C CA . ASP A 1 80 ? -3.090 6.800 14.379 1.00 91.62 80 ASP A CA 1
ATOM 629 C C . ASP A 1 80 ? -4.590 7.143 14.302 1.00 91.62 80 ASP A C 1
ATOM 631 O O . ASP A 1 80 ? -4.974 8.233 14.709 1.00 91.62 80 ASP A O 1
ATOM 635 N N . MET A 1 81 ? -5.451 6.185 13.935 1.00 88.50 81 MET A N 1
ATOM 636 C CA . MET A 1 81 ? -6.910 6.377 13.969 1.00 88.50 81 MET A CA 1
ATOM 637 C C . MET A 1 81 ? -7.458 6.599 15.384 1.00 88.50 81 MET A C 1
ATOM 639 O O . MET A 1 81 ? -8.272 7.496 15.569 1.00 88.50 81 MET A O 1
ATOM 643 N N . ASP A 1 82 ? -6.987 5.842 16.381 1.00 88.69 82 ASP A N 1
ATOM 644 C CA . ASP A 1 82 ? -7.408 6.009 17.784 1.00 88.69 82 ASP A CA 1
ATOM 645 C C . ASP A 1 82 ? -7.060 7.401 18.350 1.00 88.69 82 ASP A C 1
ATOM 647 O O . ASP A 1 82 ? -7.638 7.832 19.345 1.00 88.69 82 ASP A O 1
ATOM 651 N N . ARG A 1 83 ? -6.077 8.100 17.764 1.00 86.06 83 ARG A N 1
ATOM 652 C CA . ARG A 1 83 ? -5.686 9.466 18.159 1.00 86.06 83 ARG A CA 1
ATOM 653 C C . ARG A 1 83 ? -6.504 10.554 17.471 1.00 86.06 83 ARG A C 1
ATOM 655 O O . ARG A 1 83 ? -6.540 11.670 17.985 1.00 86.06 83 ARG A O 1
ATOM 662 N N . ASP A 1 84 ? -7.098 10.236 16.326 1.00 74.19 84 ASP A N 1
ATOM 663 C CA . ASP A 1 84 ? -7.908 11.159 15.529 1.00 74.19 84 ASP A CA 1
ATOM 664 C C . ASP A 1 84 ? -9.399 11.139 15.939 1.00 74.19 84 ASP A C 1
ATOM 666 O O . ASP A 1 84 ? -10.171 11.987 15.483 1.00 74.19 84 ASP A O 1
ATOM 670 N N . THR A 1 85 ? -9.801 10.200 16.806 1.00 54.88 85 THR A N 1
ATOM 671 C CA . THR A 1 85 ? -11.140 10.078 17.423 1.00 54.88 85 THR A CA 1
ATOM 672 C C . THR A 1 85 ? -11.212 10.661 18.826 1.00 54.88 85 THR A C 1
ATOM 674 O O . THR A 1 85 ? -12.238 11.311 19.134 1.00 54.88 85 THR A O 1
#